Protein AF-A0A5B7REN7-F1 (afdb_monomer)

Mean predicted aligned error: 5.56 Å

Sequence (62 aa):
MAARGVGLLLAGILVAVGVLWTLQGLGYVDGGFTSGRTWATIGPLVAGFGVALGFVLLRPRR

pLDDT: mean 86.3, std 10.58, range [58.62, 97.0]

Nearest PDB structures (foldseek):
  7a0g-assembly1_III  TM=4.090E-01  e=3.038E+00  Serratia marcescens
  6grj-assembly1_I  TM=4.557E-01  e=7.901E+00  Aeromonas hydrophila
  6grj-assembly1_B  TM=4.554E-01  e=7.901E+00  Aeromonas hydrophila

Solvent-accessible surface area (backbone atoms only — not comparable to full-atom values): 3259 Å² total; per-residue (Å²): 112,67,72,60,52,54,50,43,51,51,14,52,50,32,28,54,52,10,48,50,33,23,36,32,21,70,64,78,38,99,55,98,61,91,55,28,72,59,31,43,55,50,7,54,53,40,20,50,51,11,51,51,48,36,48,63,72,66,52,79,87,126

Foldseek 3Di:
DVVLVVLLVQLVVLLVQLVVLLCVLVVVDDDPPPRSVVSVVSSVVSNVVSVVSNCVSPDDDD

Secondary structure (DSSP, 8-state):
-HHHHHHHHHHHHHHHHHHHHHHHHTTSS----S-HHHHHHHHHHHHHHHHHHHHHHHS---

Structure (mmCIF, N/CA/C/O backbone):
data_AF-A0A5B7REN7-F1
#
_entry.id   AF-A0A5B7REN7-F1
#
loop_
_atom_site.group_PDB
_atom_site.id
_atom_site.type_symbol
_atom_site.label_atom_id
_atom_site.label_alt_id
_atom_site.label_comp_id
_atom_site.label_asym_id
_atom_site.label_entity_id
_atom_site.label_seq_id
_atom_site.pdbx_PDB_ins_code
_atom_site.Cartn_x
_atom_site.Cartn_y
_atom_site.Cartn_z
_atom_site.occupancy
_atom_site.B_iso_or_equiv
_atom_site.auth_seq_id
_atom_site.auth_comp_id
_atom_site.auth_asym_id
_atom_site.auth_atom_id
_atom_site.pdbx_PDB_model_num
ATOM 1 N N . MET A 1 1 ? -8.421 2.521 20.403 1.00 61.75 1 MET A N 1
ATOM 2 C CA . MET A 1 1 ? -7.981 3.589 19.474 1.00 61.75 1 MET A CA 1
ATOM 3 C C . MET A 1 1 ? -6.637 3.246 18.823 1.00 61.75 1 MET A C 1
ATOM 5 O O . MET A 1 1 ? -6.613 3.093 17.609 1.00 61.75 1 MET A O 1
ATOM 9 N N . ALA A 1 2 ? -5.563 3.022 19.599 1.00 70.50 2 ALA A N 1
ATOM 10 C CA . ALA A 1 2 ? -4.204 2.779 19.081 1.00 70.50 2 ALA A CA 1
ATOM 11 C C . ALA A 1 2 ? -4.094 1.641 18.042 1.00 70.50 2 ALA A C 1
ATOM 13 O O . ALA A 1 2 ? -3.569 1.860 16.957 1.00 70.50 2 ALA A O 1
ATOM 14 N N . ALA A 1 3 ? -4.678 0.465 18.307 1.00 78.38 3 ALA A N 1
ATOM 15 C CA . ALA A 1 3 ? -4.622 -0.679 17.382 1.00 78.38 3 ALA A CA 1
ATOM 16 C C . ALA A 1 3 ? -5.261 -0.402 16.005 1.00 78.38 3 ALA A C 1
ATOM 18 O O . ALA A 1 3 ? -4.807 -0.915 14.986 1.00 78.38 3 ALA A O 1
ATOM 19 N N . ARG A 1 4 ? -6.298 0.446 15.961 1.00 83.81 4 ARG A N 1
ATOM 20 C CA . ARG A 1 4 ? -6.974 0.821 14.711 1.00 83.81 4 ARG A CA 1
ATOM 21 C C . ARG A 1 4 ? -6.134 1.822 13.914 1.00 83.81 4 ARG A C 1
ATOM 23 O O . ARG A 1 4 ? -6.049 1.696 12.701 1.00 83.81 4 ARG A O 1
ATOM 30 N N . GLY A 1 5 ? -5.462 2.750 14.603 1.00 88.38 5 GLY A N 1
ATOM 31 C CA . GLY A 1 5 ? -4.501 3.672 13.991 1.00 88.38 5 GLY A CA 1
ATOM 32 C C . GLY A 1 5 ? -3.287 2.953 13.396 1.00 88.38 5 GLY A C 1
ATOM 33 O O . GLY A 1 5 ? -2.942 3.198 12.245 1.00 88.38 5 GLY A O 1
ATOM 34 N N . VAL A 1 6 ? -2.702 2.001 14.131 1.00 93.00 6 VAL A N 1
ATOM 35 C CA . VAL A 1 6 ? -1.585 1.169 13.640 1.00 93.00 6 VAL A CA 1
ATOM 36 C C . VAL A 1 6 ? -1.997 0.356 12.411 1.00 93.00 6 VAL A C 1
ATOM 38 O O . VAL A 1 6 ? -1.260 0.312 11.430 1.00 93.00 6 VAL A O 1
ATOM 41 N N . GLY A 1 7 ? -3.197 -0.233 12.423 1.00 91.31 7 GLY A N 1
ATOM 42 C CA . GLY A 1 7 ? -3.716 -0.967 11.270 1.00 91.31 7 GLY A CA 1
ATOM 43 C C . GLY A 1 7 ? -3.872 -0.097 10.018 1.00 91.31 7 GLY A C 1
ATOM 44 O O . GLY A 1 7 ? -3.547 -0.542 8.921 1.00 91.31 7 GLY A O 1
ATOM 45 N N . LEU A 1 8 ? -4.339 1.147 10.167 1.00 93.88 8 LEU A N 1
ATOM 46 C CA . LEU A 1 8 ? -4.495 2.075 9.041 1.00 93.88 8 LEU A CA 1
ATOM 47 C C . LEU A 1 8 ? -3.147 2.567 8.506 1.00 93.88 8 LEU A C 1
ATOM 49 O O . LEU A 1 8 ? -2.986 2.691 7.295 1.00 93.88 8 LEU A O 1
ATOM 53 N N . LEU A 1 9 ? -2.169 2.790 9.388 1.00 95.62 9 LEU A N 1
ATOM 54 C CA . LEU A 1 9 ? -0.790 3.083 8.990 1.00 95.62 9 LEU A CA 1
ATOM 55 C C . LEU A 1 9 ? -0.198 1.938 8.166 1.00 95.62 9 LEU A C 1
ATOM 57 O O . LEU A 1 9 ? 0.329 2.171 7.081 1.00 95.62 9 LEU A O 1
ATOM 61 N N . LEU A 1 10 ? -0.341 0.700 8.644 1.00 95.31 10 LEU A N 1
ATOM 62 C CA . LEU A 1 10 ? 0.118 -0.484 7.922 1.00 95.31 10 LEU A CA 1
ATOM 63 C C . LEU A 1 10 ? -0.581 -0.622 6.562 1.00 95.31 10 LEU A C 1
ATOM 65 O O . LEU A 1 10 ? 0.082 -0.884 5.561 1.00 95.31 10 LEU A O 1
ATOM 69 N N . ALA A 1 11 ? -1.897 -0.399 6.510 1.00 94.25 11 ALA A N 1
ATOM 70 C CA . ALA A 1 11 ? -2.656 -0.391 5.262 1.00 94.25 11 ALA A CA 1
ATOM 71 C C . AL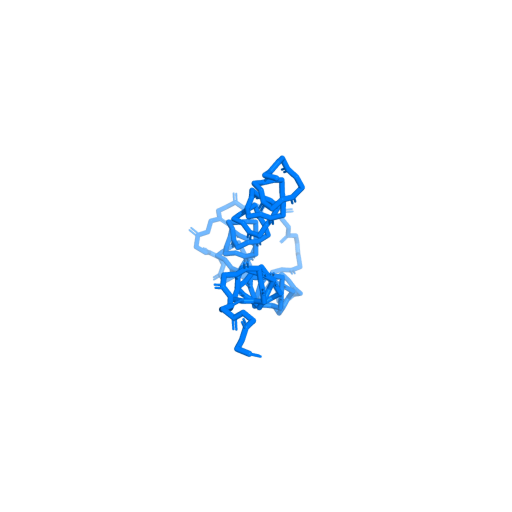A A 1 11 ? -2.104 0.645 4.269 1.00 94.25 11 ALA A C 1
ATOM 73 O O . ALA A 1 11 ? -1.859 0.310 3.113 1.00 94.25 11 ALA A O 1
ATOM 74 N N . GLY A 1 12 ? -1.837 1.873 4.725 1.00 95.56 12 GLY A N 1
ATOM 75 C CA . GLY A 1 12 ? -1.242 2.925 3.898 1.00 95.56 12 GLY A CA 1
ATOM 76 C C . GLY A 1 12 ? 0.145 2.556 3.366 1.00 95.56 12 GLY A C 1
ATOM 77 O O . GLY A 1 12 ? 0.414 2.743 2.181 1.00 95.56 12 GLY A O 1
ATOM 78 N N . ILE A 1 13 ? 1.001 1.971 4.210 1.00 97.00 13 ILE A N 1
ATOM 79 C CA . ILE A 1 13 ? 2.338 1.505 3.811 1.00 97.00 13 ILE A CA 1
ATOM 80 C C . ILE A 1 13 ? 2.237 0.411 2.743 1.00 97.00 13 ILE A C 1
ATOM 82 O O . ILE A 1 13 ? 2.932 0.488 1.733 1.00 97.00 13 ILE A O 1
ATOM 86 N N . LEU A 1 14 ? 1.355 -0.577 2.924 1.00 95.50 14 LEU A N 1
ATOM 87 C CA . LEU A 1 14 ? 1.142 -1.647 1.943 1.00 95.50 14 LEU A CA 1
ATOM 88 C C . LEU A 1 14 ? 0.689 -1.090 0.589 1.00 95.50 14 LEU A C 1
ATOM 90 O O . LEU A 1 14 ? 1.212 -1.500 -0.445 1.00 95.50 14 LEU A O 1
ATOM 94 N N . VAL A 1 15 ? -0.229 -0.118 0.585 1.00 96.56 15 VAL A N 1
ATOM 95 C CA . VAL A 1 15 ? -0.642 0.557 -0.654 1.00 96.56 15 VAL A CA 1
ATOM 96 C C . VAL A 1 15 ? 0.539 1.271 -1.307 1.00 96.56 15 VAL A C 1
ATOM 98 O O . VAL A 1 15 ? 0.802 1.047 -2.485 1.00 96.56 15 VAL A O 1
ATOM 101 N N . ALA A 1 16 ? 1.277 2.090 -0.556 1.00 95.56 16 ALA A N 1
ATOM 102 C CA . ALA A 1 16 ? 2.393 2.866 -1.093 1.00 95.56 16 ALA A CA 1
ATOM 103 C C . ALA A 1 16 ? 3.499 1.972 -1.680 1.00 95.56 16 ALA A C 1
ATOM 105 O O . ALA A 1 16 ? 3.945 2.193 -2.805 1.00 95.56 16 ALA A O 1
ATOM 106 N N . VAL A 1 17 ? 3.900 0.928 -0.949 1.00 94.25 17 VAL A N 1
ATOM 107 C CA . VAL A 1 17 ? 4.924 -0.030 -1.393 1.00 94.25 17 VAL A CA 1
ATOM 108 C C . VAL A 1 17 ? 4.434 -0.845 -2.589 1.00 94.25 17 VAL A C 1
ATOM 110 O O . VAL A 1 17 ? 5.172 -1.005 -3.558 1.00 94.25 17 VAL A O 1
ATOM 113 N N . GLY A 1 18 ? 3.186 -1.318 -2.567 1.00 93.00 18 GLY A N 1
ATOM 114 C CA . GLY A 1 18 ? 2.607 -2.062 -3.684 1.00 93.00 18 GLY A CA 1
ATOM 115 C C . GLY A 1 18 ? 2.541 -1.233 -4.969 1.00 93.00 18 GLY A C 1
ATOM 116 O O . GLY A 1 18 ? 2.919 -1.713 -6.039 1.00 93.00 18 GLY A O 1
ATOM 117 N N . VAL A 1 19 ? 2.144 0.039 -4.872 1.00 93.38 19 VAL A N 1
ATOM 118 C CA . VAL A 1 19 ? 2.157 0.973 -6.009 1.00 93.38 19 VAL A CA 1
ATOM 119 C C . VAL A 1 19 ? 3.583 1.195 -6.504 1.00 93.38 19 VAL A C 1
ATOM 121 O O . VAL A 1 19 ? 3.826 1.070 -7.702 1.00 93.38 19 VAL A O 1
ATOM 124 N N . LEU A 1 20 ? 4.538 1.447 -5.606 1.00 91.81 20 LEU A N 1
ATOM 125 C CA . LEU A 1 20 ? 5.939 1.637 -5.976 1.00 91.81 20 LEU A CA 1
ATOM 126 C C . LEU A 1 20 ? 6.501 0.424 -6.731 1.00 91.81 20 LEU A C 1
ATOM 128 O O . LEU A 1 20 ? 7.094 0.588 -7.793 1.00 91.81 20 LEU A O 1
ATOM 132 N N . TRP A 1 21 ? 6.271 -0.793 -6.234 1.00 89.94 21 TRP A N 1
ATOM 133 C CA . TRP A 1 21 ? 6.697 -2.022 -6.909 1.00 89.94 21 TRP A CA 1
ATOM 134 C C . TRP A 1 21 ? 5.991 -2.249 -8.242 1.00 89.94 21 TRP A C 1
ATOM 136 O O . TRP A 1 21 ? 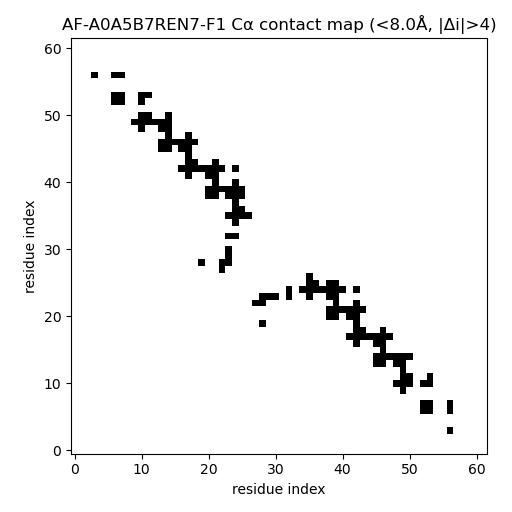6.617 -2.729 -9.184 1.00 89.94 21 TRP A O 1
ATOM 146 N N . THR A 1 22 ? 4.719 -1.864 -8.355 1.00 89.75 22 THR A N 1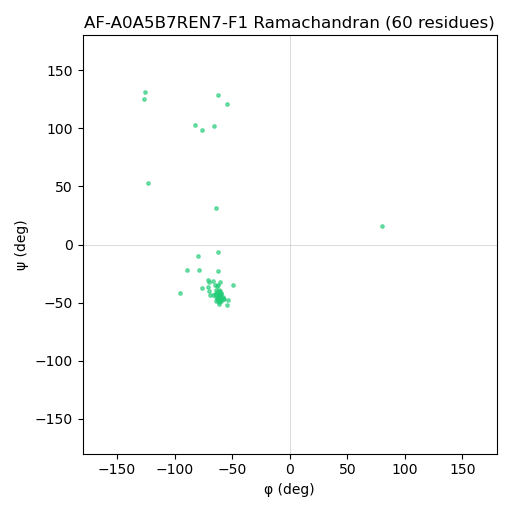
ATOM 147 C CA . THR A 1 22 ? 3.998 -1.902 -9.635 1.00 89.75 22 THR A CA 1
ATOM 148 C C . THR A 1 22 ? 4.674 -0.982 -10.644 1.00 89.75 22 THR A C 1
ATOM 150 O O . THR A 1 22 ? 4.981 -1.401 -11.756 1.00 89.75 22 THR A O 1
ATOM 153 N N . LEU A 1 23 ? 4.958 0.259 -10.245 1.00 89.75 23 LEU A N 1
ATOM 154 C CA . LEU A 1 23 ? 5.605 1.250 -11.102 1.00 89.75 23 LEU A CA 1
ATOM 155 C C . LEU A 1 23 ? 7.029 0.834 -11.490 1.00 89.75 23 LEU A C 1
ATOM 157 O O . LEU A 1 23 ? 7.408 0.997 -12.647 1.00 89.75 23 LEU A O 1
ATOM 161 N N . GLN A 1 24 ? 7.788 0.236 -10.568 1.00 87.38 24 GLN A N 1
ATOM 162 C CA . GLN A 1 24 ? 9.104 -0.343 -10.861 1.00 87.38 24 GLN A CA 1
ATOM 163 C C . GLN A 1 24 ? 9.002 -1.530 -11.825 1.00 87.38 24 GLN A C 1
ATOM 165 O O . GLN A 1 24 ? 9.774 -1.628 -12.773 1.00 87.38 24 GLN A O 1
ATOM 170 N N . GLY A 1 25 ? 8.019 -2.415 -11.640 1.00 85.62 25 GLY A N 1
ATOM 171 C CA . GLY A 1 25 ? 7.806 -3.560 -12.523 1.00 85.62 25 GLY A CA 1
ATOM 172 C C . GLY A 1 25 ? 7.376 -3.182 -13.942 1.00 85.62 25 GLY A C 1
ATOM 173 O O . GLY A 1 25 ? 7.727 -3.870 -14.899 1.00 85.62 25 GLY A O 1
ATOM 174 N N . LEU A 1 26 ? 6.648 -2.072 -14.077 1.00 85.88 26 LEU A N 1
ATOM 175 C CA . LEU A 1 26 ? 6.252 -1.486 -15.359 1.00 85.88 26 LEU A CA 1
ATOM 176 C C . LEU A 1 26 ? 7.370 -0.660 -16.017 1.00 85.88 26 LEU A C 1
ATOM 178 O O . LEU A 1 26 ? 7.229 -0.278 -17.175 1.00 85.88 26 LEU A O 1
ATOM 182 N N . GLY A 1 27 ? 8.468 -0.394 -15.304 1.00 85.44 27 GLY A N 1
ATOM 183 C CA . GLY A 1 27 ? 9.589 0.404 -15.803 1.00 85.44 27 GLY A CA 1
ATOM 184 C C . GLY A 1 27 ? 9.368 1.919 -15.747 1.00 85.44 27 GLY A C 1
ATOM 185 O O . GLY A 1 27 ? 10.099 2.657 -16.394 1.00 85.44 27 GLY A O 1
ATOM 186 N N . TYR A 1 28 ? 8.378 2.401 -14.986 1.00 85.75 28 TYR A N 1
ATOM 187 C CA . TYR A 1 28 ? 8.172 3.841 -14.759 1.00 85.75 28 TYR A CA 1
ATOM 188 C C . TYR A 1 28 ? 9.129 4.429 -13.719 1.00 85.75 28 TYR A C 1
ATOM 190 O O . TYR A 1 28 ? 9.324 5.641 -13.678 1.00 85.75 28 TYR A O 1
ATOM 198 N N . VAL A 1 29 ? 9.683 3.584 -12.849 1.00 85.94 29 VAL A N 1
ATOM 199 C CA . VAL A 1 29 ? 10.636 3.976 -11.810 1.00 85.94 29 VAL A CA 1
ATOM 200 C C . VAL A 1 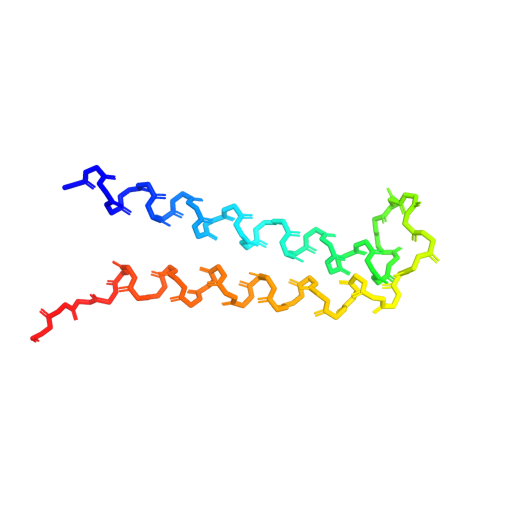29 ? 11.873 3.104 -11.952 1.00 85.94 29 VAL A C 1
ATOM 202 O O . VAL A 1 29 ? 11.763 1.878 -11.898 1.00 85.94 29 VAL A O 1
ATOM 205 N N . ASP A 1 30 ? 13.038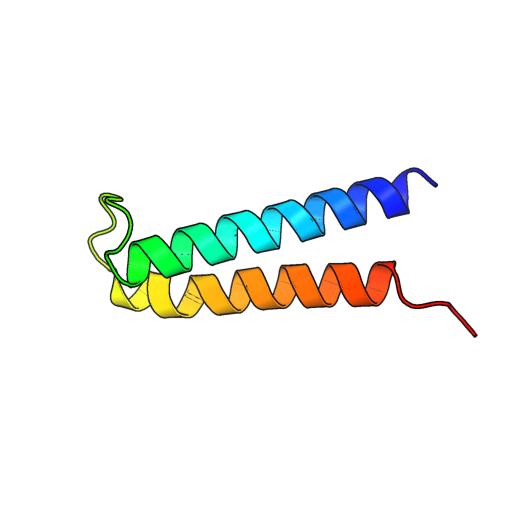 3.738 -12.080 1.00 73.06 30 ASP A N 1
ATOM 206 C CA . ASP A 1 30 ? 14.324 3.048 -12.067 1.00 73.06 30 ASP A CA 1
ATOM 207 C C . ASP A 1 30 ? 14.567 2.436 -10.684 1.00 73.06 30 ASP A C 1
ATOM 209 O O . ASP A 1 30 ? 14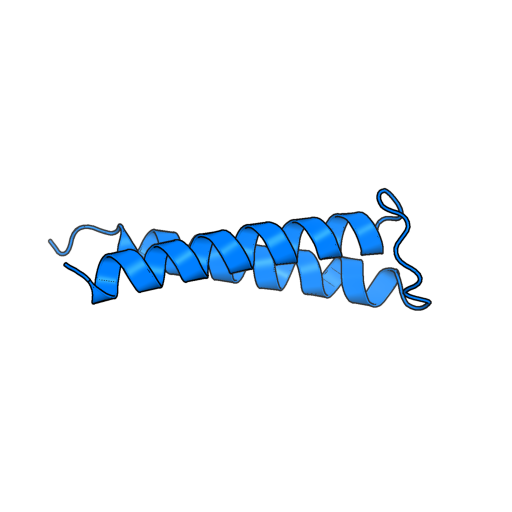.920 3.099 -9.710 1.00 73.06 30 ASP A O 1
ATOM 213 N N . GLY A 1 31 ? 14.347 1.132 -10.593 1.00 66.00 31 GLY A N 1
ATOM 214 C CA . GLY A 1 31 ? 14.828 0.288 -9.514 1.00 66.00 31 GLY A CA 1
ATOM 215 C C . GLY A 1 31 ? 15.596 -0.839 -10.173 1.00 66.00 31 GLY A C 1
ATOM 216 O O . GLY A 1 31 ? 15.086 -1.434 -11.117 1.00 66.00 31 GLY A O 1
ATOM 217 N N . GLY A 1 32 ? 16.810 -1.135 -9.709 1.00 65.38 32 GLY A N 1
ATOM 218 C CA . GLY A 1 32 ? 17.702 -2.166 -10.267 1.00 65.38 32 GLY A CA 1
ATOM 219 C C . GLY A 1 32 ? 17.185 -3.611 -10.163 1.00 65.38 32 GLY A C 1
ATOM 220 O O . GLY A 1 32 ? 17.966 -4.544 -10.009 1.00 65.38 32 GLY A O 1
ATOM 221 N N . PHE A 1 33 ? 15.872 -3.818 -10.206 1.00 58.69 33 PHE A N 1
ATOM 222 C CA . PHE A 1 33 ? 15.217 -5.104 -10.180 1.00 58.69 33 PHE A CA 1
ATOM 223 C C . PHE A 1 33 ? 15.204 -5.705 -11.583 1.00 58.69 33 PHE A C 1
ATOM 225 O O . PHE A 1 33 ? 14.388 -5.380 -12.440 1.00 58.69 33 PHE A O 1
ATOM 232 N N . THR A 1 34 ? 16.098 -6.663 -11.785 1.00 58.62 34 THR A N 1
ATOM 233 C CA . THR A 1 34 ? 16.323 -7.410 -13.031 1.00 58.62 34 THR A CA 1
ATOM 234 C C . THR A 1 34 ? 15.105 -8.236 -13.492 1.00 58.62 34 THR A C 1
ATOM 236 O O . THR A 1 34 ? 15.109 -8.798 -14.582 1.00 58.62 34 THR A O 1
ATOM 239 N N . SER A 1 35 ? 14.039 -8.305 -12.688 1.00 65.56 35 SER A N 1
ATOM 240 C CA . SER A 1 35 ? 12.832 -9.111 -12.903 1.00 65.56 35 SER A CA 1
ATOM 241 C C . SER A 1 35 ? 11.546 -8.267 -12.905 1.00 65.56 35 SER A C 1
ATOM 243 O O . SER A 1 35 ? 10.597 -8.564 -12.177 1.00 65.56 35 SER A O 1
ATOM 245 N N . GLY A 1 36 ? 11.494 -7.211 -13.729 1.00 68.88 36 GLY A N 1
ATOM 246 C CA . GLY A 1 36 ? 10.361 -6.267 -13.812 1.00 68.88 36 GLY A CA 1
ATOM 247 C C . GLY A 1 36 ? 8.975 -6.922 -13.952 1.00 68.88 36 GLY A C 1
ATOM 248 O O . GLY A 1 36 ? 8.014 -6.503 -13.310 1.00 68.88 36 GLY A O 1
ATOM 249 N N . ARG A 1 37 ? 8.874 -8.052 -14.669 1.00 74.88 37 ARG A N 1
ATOM 250 C CA . ARG A 1 37 ? 7.610 -8.802 -14.829 1.00 74.88 37 ARG A CA 1
ATOM 251 C C . ARG A 1 37 ? 7.060 -9.364 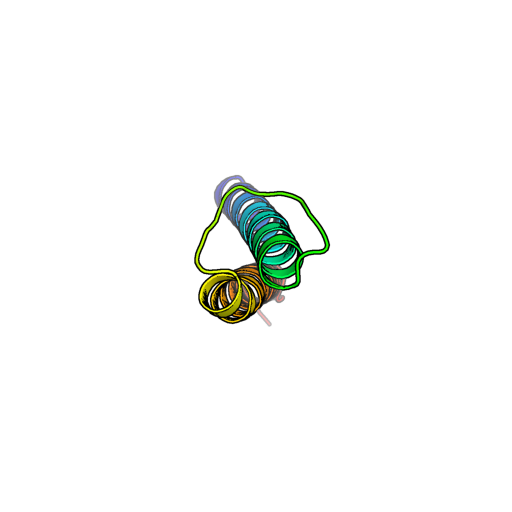-13.508 1.00 74.88 37 ARG A C 1
ATOM 253 O O . ARG A 1 37 ? 5.847 -9.391 -13.306 1.00 74.88 37 ARG A O 1
ATOM 260 N N . THR A 1 38 ? 7.937 -9.787 -12.599 1.00 81.06 38 THR A N 1
ATOM 261 C CA . THR A 1 38 ? 7.548 -10.315 -11.284 1.00 81.06 38 THR A CA 1
ATOM 262 C C . THR A 1 38 ? 6.983 -9.198 -10.405 1.00 81.06 38 THR A C 1
ATOM 264 O O . THR A 1 38 ? 5.922 -9.352 -9.800 1.00 81.06 38 THR A O 1
ATOM 267 N N . TRP A 1 39 ? 7.630 -8.032 -10.403 1.00 80.94 39 TRP A N 1
ATOM 268 C CA . TRP A 1 39 ? 7.207 -6.870 -9.614 1.00 80.94 39 TRP A CA 1
ATOM 269 C C . TRP A 1 39 ? 5.913 -6.234 -10.126 1.00 80.94 39 TRP A C 1
ATOM 271 O O . TRP A 1 39 ? 5.082 -5.820 -9.319 1.00 80.94 39 TRP A O 1
ATOM 281 N N . ALA A 1 40 ? 5.677 -6.276 -11.441 1.00 82.38 40 ALA A N 1
ATOM 282 C CA . ALA A 1 40 ? 4.419 -5.842 -12.050 1.00 82.38 40 ALA A CA 1
ATOM 283 C C . ALA A 1 40 ? 3.209 -6.678 -11.593 1.00 82.38 40 ALA A C 1
ATOM 285 O O . ALA A 1 40 ? 2.081 -6.200 -11.648 1.00 82.38 40 ALA A O 1
ATOM 286 N N . THR A 1 41 ? 3.436 -7.911 -11.124 1.00 87.81 41 THR A N 1
ATOM 287 C CA . THR A 1 41 ? 2.377 -8.790 -10.599 1.00 87.81 41 THR A CA 1
ATOM 288 C C . THR A 1 41 ? 2.254 -8.686 -9.079 1.00 87.81 41 THR A C 1
ATOM 290 O O . THR A 1 41 ? 1.149 -8.623 -8.545 1.00 87.81 41 THR A O 1
ATOM 293 N N . ILE A 1 42 ? 3.380 -8.641 -8.362 1.00 89.38 42 ILE A N 1
ATOM 294 C CA . ILE A 1 42 ? 3.390 -8.575 -6.893 1.00 89.38 42 ILE A CA 1
ATOM 295 C C . ILE A 1 42 ? 2.893 -7.213 -6.395 1.00 89.38 42 ILE A C 1
ATOM 297 O O . ILE A 1 42 ? 2.130 -7.159 -5.432 1.00 89.38 42 ILE A O 1
ATOM 301 N N . GLY A 1 43 ? 3.280 -6.119 -7.053 1.00 89.69 43 GLY A N 1
ATOM 302 C CA . GLY A 1 43 ? 2.901 -4.764 -6.656 1.00 89.69 43 GLY A CA 1
ATOM 303 C C . GLY A 1 43 ? 1.384 -4.561 -6.523 1.00 89.69 43 GLY A C 1
ATOM 304 O O . GLY A 1 43 ? 0.930 -4.166 -5.443 1.00 89.69 43 GLY A O 1
ATOM 305 N N . PRO A 1 44 ? 0.574 -4.905 -7.544 1.00 92.19 44 PRO A N 1
ATOM 306 C CA . PRO A 1 44 ? -0.880 -4.785 -7.471 1.00 92.19 44 PRO A CA 1
ATOM 307 C C . PRO A 1 44 ? -1.508 -5.666 -6.390 1.00 92.19 44 PRO A C 1
ATOM 309 O O . PRO A 1 44 ? -2.468 -5.245 -5.748 1.00 92.19 44 PRO A O 1
ATOM 312 N N . LEU A 1 45 ? -0.959 -6.863 -6.145 1.00 95.06 45 LEU A N 1
ATOM 313 C CA . LEU A 1 45 ? -1.437 -7.744 -5.075 1.00 95.06 45 LEU A CA 1
ATOM 314 C C . LEU A 1 45 ? -1.220 -7.100 -3.703 1.00 95.06 45 LEU A C 1
ATOM 316 O O . LEU A 1 45 ? -2.148 -7.026 -2.900 1.00 95.06 45 LEU A O 1
ATOM 320 N N . VAL A 1 46 ? -0.016 -6.583 -3.448 1.00 94.88 46 VAL A N 1
ATOM 321 C CA . VAL A 1 46 ? 0.327 -5.913 -2.184 1.00 94.88 46 VAL A CA 1
ATOM 322 C C . VAL A 1 46 ? -0.508 -4.645 -1.992 1.00 94.88 46 VAL A C 1
ATOM 324 O O . VAL A 1 46 ? -1.058 -4.430 -0.909 1.00 94.88 46 VAL A O 1
ATOM 327 N N . ALA A 1 47 ? -0.679 -3.847 -3.050 1.00 93.25 47 ALA A N 1
ATOM 328 C CA . ALA A 1 47 ? -1.527 -2.661 -3.010 1.00 93.25 47 ALA A CA 1
ATOM 329 C C . ALA A 1 47 ? -2.991 -3.025 -2.717 1.00 93.25 47 ALA A C 1
ATOM 331 O O . ALA A 1 47 ? -3.621 -2.416 -1.850 1.00 93.25 47 ALA A O 1
ATOM 332 N N . GLY A 1 48 ? -3.512 -4.065 -3.374 1.00 95.88 48 GLY A N 1
ATOM 333 C CA . GLY A 1 48 ? -4.855 -4.590 -3.141 1.00 95.88 48 GLY A CA 1
ATOM 334 C C . GLY A 1 48 ? -5.066 -5.055 -1.700 1.00 95.88 48 GLY A C 1
ATOM 335 O O . GLY A 1 48 ? -6.087 -4.726 -1.095 1.00 95.88 48 GLY A O 1
ATOM 336 N N . PHE A 1 49 ? -4.084 -5.740 -1.105 1.00 96.00 49 PHE A N 1
ATOM 337 C CA . PHE A 1 49 ? -4.135 -6.127 0.308 1.00 96.00 49 PHE A CA 1
ATOM 338 C C . PHE A 1 49 ? -4.159 -4.922 1.250 1.00 96.00 49 PHE A C 1
ATOM 340 O O . PHE A 1 49 ? -4.932 -4.921 2.208 1.00 96.00 49 PHE A O 1
ATOM 347 N N . GLY A 1 50 ? -3.369 -3.882 0.970 1.00 93.88 50 GLY A N 1
ATOM 348 C CA . GLY A 1 50 ? -3.405 -2.636 1.737 1.00 93.88 50 GLY A CA 1
ATOM 349 C C . GLY A 1 50 ? -4.786 -1.974 1.703 1.00 93.88 50 GLY A C 1
ATOM 350 O O . GLY A 1 50 ? -5.330 -1.621 2.751 1.00 93.88 50 GLY A O 1
ATOM 351 N N . VAL A 1 51 ? -5.406 -1.891 0.520 1.00 95.19 51 VAL A N 1
ATOM 352 C CA . VAL A 1 51 ? -6.772 -1.362 0.356 1.00 95.19 51 VAL A CA 1
ATOM 353 C C . VAL A 1 51 ? -7.792 -2.213 1.113 1.00 95.19 51 VAL A C 1
ATOM 355 O O . VAL A 1 51 ? -8.612 -1.669 1.855 1.00 95.19 51 VAL A O 1
ATOM 358 N N . ALA A 1 52 ? -7.735 -3.540 0.974 1.00 95.19 52 ALA A N 1
ATOM 359 C CA . ALA A 1 52 ? -8.648 -4.456 1.654 1.00 95.19 52 ALA A CA 1
ATOM 360 C C . ALA A 1 52 ? -8.543 -4.337 3.182 1.00 95.19 52 ALA A C 1
ATOM 362 O O . ALA A 1 52 ? -9.562 -4.260 3.872 1.00 95.19 52 ALA A O 1
ATOM 363 N N . LEU A 1 53 ? -7.320 -4.253 3.714 1.00 92.75 53 LEU A N 1
ATOM 364 C CA . LEU A 1 53 ? -7.076 -4.051 5.139 1.00 92.75 53 LEU A CA 1
ATOM 365 C C . LEU A 1 53 ? -7.659 -2.715 5.618 1.00 92.75 53 LEU A C 1
ATOM 367 O O . LEU A 1 53 ? -8.376 -2.682 6.621 1.00 92.75 53 LEU A O 1
ATOM 371 N N . GLY A 1 54 ? -7.408 -1.629 4.881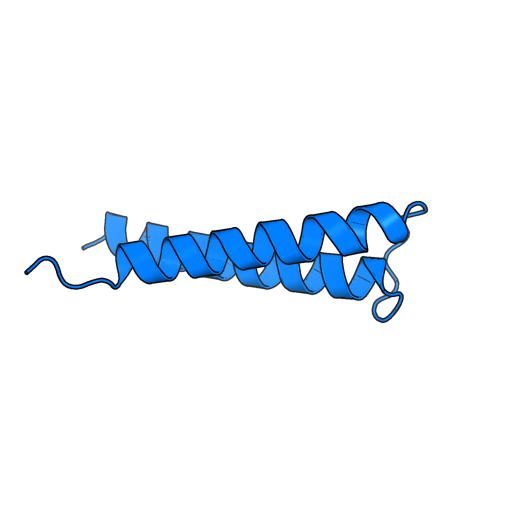 1.00 92.94 54 GLY A N 1
ATOM 372 C CA . GLY A 1 54 ? -7.984 -0.315 5.163 1.00 92.94 54 GLY A CA 1
ATOM 373 C C . GLY A 1 54 ? -9.514 -0.348 5.169 1.00 92.94 54 GLY A C 1
ATOM 374 O O . GLY A 1 54 ? -10.140 0.141 6.108 1.00 92.94 54 GLY A O 1
ATOM 375 N N . PHE A 1 55 ? -10.125 -1.007 4.183 1.00 94.31 55 PHE A N 1
ATOM 376 C CA . PHE A 1 55 ? -11.574 -1.168 4.101 1.00 94.31 55 PHE A CA 1
ATOM 377 C C . PHE A 1 55 ? -12.141 -1.925 5.307 1.00 94.31 55 PHE A C 1
ATOM 379 O O . PHE A 1 55 ? -13.079 -1.447 5.942 1.00 94.31 55 PHE A O 1
ATOM 386 N N . VAL A 1 56 ? -11.551 -3.066 5.680 1.00 93.31 56 VAL A N 1
ATOM 387 C CA . VAL A 1 56 ? -11.981 -3.855 6.850 1.00 93.31 56 VAL A CA 1
ATOM 388 C C . VAL A 1 56 ? -11.847 -3.049 8.144 1.00 93.31 56 VAL A C 1
ATOM 390 O O . VAL A 1 56 ? -12.731 -3.103 9.001 1.00 93.31 56 VAL A O 1
ATOM 393 N N . LEU A 1 57 ? -10.775 -2.266 8.283 1.00 90.62 57 LEU A N 1
ATOM 394 C CA . LEU A 1 57 ? -10.545 -1.408 9.445 1.00 90.62 57 LEU A CA 1
ATOM 395 C C . LEU A 1 57 ? -11.493 -0.212 9.508 1.00 90.62 57 LEU A C 1
ATOM 397 O O . LEU A 1 57 ? -11.801 0.245 10.607 1.00 90.62 57 LEU A O 1
ATOM 401 N N . LEU A 1 58 ? -11.952 0.318 8.376 1.00 92.19 58 LEU A N 1
ATOM 402 C CA . LEU A 1 58 ? -12.879 1.453 8.322 1.00 92.19 58 LEU A CA 1
ATOM 403 C C . LEU A 1 58 ? -14.345 1.019 8.348 1.00 92.19 58 LEU A C 1
ATOM 405 O O . LEU A 1 58 ? -15.195 1.802 8.772 1.00 92.19 58 LEU A O 1
ATOM 409 N N . ARG A 1 59 ? -14.647 -0.227 7.967 1.00 91.75 59 ARG A N 1
ATOM 410 C CA . ARG A 1 59 ? -16.010 -0.759 7.911 1.00 91.75 59 ARG A CA 1
ATOM 411 C C . ARG A 1 59 ? -16.719 -0.592 9.267 1.00 91.75 59 ARG A C 1
ATOM 413 O O . ARG A 1 59 ? -16.248 -1.126 10.279 1.00 91.75 59 ARG A O 1
ATOM 420 N N . PRO A 1 60 ? -17.858 0.125 9.317 1.00 80.88 60 PRO A N 1
ATOM 421 C CA . PRO A 1 60 ? -18.686 0.190 10.513 1.00 80.88 60 PRO A CA 1
ATOM 422 C C . PRO A 1 60 ? -19.202 -1.210 10.853 1.00 80.88 60 PRO A C 1
ATOM 424 O O . PRO A 1 60 ? -19.741 -1.905 9.988 1.00 80.88 60 PRO A O 1
ATOM 427 N N . ARG A 1 61 ? -19.025 -1.637 12.106 1.00 77.81 61 ARG A N 1
ATOM 428 C CA . ARG A 1 61 ? -19.689 -2.835 12.628 1.00 77.81 61 ARG A CA 1
ATOM 429 C C . ARG A 1 61 ? -21.138 -2.430 12.903 1.00 77.81 61 ARG A C 1
ATOM 431 O O . ARG A 1 61 ? -21.370 -1.712 13.870 1.00 77.81 61 ARG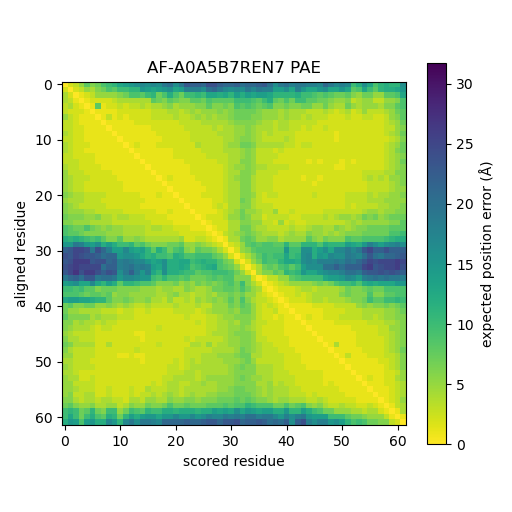 A O 1
ATOM 438 N N . ARG A 1 62 ? -22.040 -2.753 11.973 1.00 65.75 62 ARG A N 1
ATOM 439 C CA . ARG A 1 62 ? -23.487 -2.676 12.203 1.00 65.75 62 ARG A CA 1
ATOM 440 C C . ARG A 1 62 ? -23.920 -3.844 13.071 1.00 65.75 62 ARG A C 1
ATOM 442 O O . ARG A 1 62 ? -23.329 -4.930 12.871 1.00 65.75 62 ARG A O 1
#

Radius of gyration: 13.85 Å; Cα contacts (8 Å, |Δi|>4): 78; chains: 1; bounding box: 41×14×35 Å